Protein AF-A0A1H4Q948-F1 (afdb_monomer)

Structure (mmCIF, N/CA/C/O backbone):
data_AF-A0A1H4Q948-F1
#
_entry.id   AF-A0A1H4Q948-F1
#
loop_
_atom_site.group_PDB
_atom_site.id
_atom_site.type_symbol
_atom_site.label_atom_id
_atom_site.label_alt_id
_atom_site.label_comp_id
_atom_site.label_asym_id
_atom_site.label_entity_id
_atom_site.label_seq_id
_atom_site.pdbx_PDB_ins_code
_atom_site.Cartn_x
_atom_site.Cartn_y
_atom_site.Cartn_z
_atom_site.occupancy
_atom_site.B_iso_or_equiv
_atom_site.auth_seq_id
_atom_site.auth_comp_id
_atom_site.auth_asym_id
_atom_site.auth_atom_id
_atom_site.pdbx_PDB_model_num
ATOM 1 N N . MET A 1 1 ? 22.877 -4.532 5.897 1.00 38.22 1 MET A N 1
ATOM 2 C CA . MET A 1 1 ? 22.320 -4.256 7.240 1.00 38.22 1 MET A CA 1
ATOM 3 C C . MET A 1 1 ? 21.806 -2.825 7.272 1.00 38.22 1 MET A C 1
ATOM 5 O O . MET A 1 1 ? 22.621 -1.919 7.290 1.00 38.22 1 MET A O 1
ATOM 9 N N . SER A 1 2 ? 20.487 -2.632 7.280 1.00 28.78 2 SER A N 1
ATOM 10 C CA . SER A 1 2 ? 19.826 -1.584 8.069 1.00 28.78 2 SER A CA 1
ATOM 11 C C . SER A 1 2 ? 18.339 -1.933 8.159 1.00 28.78 2 SER A C 1
ATOM 13 O O . SER A 1 2 ? 17.647 -2.030 7.151 1.00 28.78 2 SER A O 1
ATOM 15 N N . TYR A 1 3 ? 17.883 -2.238 9.371 1.00 34.53 3 TYR A N 1
ATOM 16 C CA . TYR A 1 3 ? 16.503 -2.590 9.685 1.00 34.53 3 TYR A CA 1
ATOM 17 C C . TYR A 1 3 ? 15.675 -1.309 9.830 1.00 34.53 3 TYR A C 1
ATOM 19 O O . TYR A 1 3 ? 15.624 -0.731 10.914 1.00 34.53 3 TYR A O 1
ATOM 27 N N . TYR A 1 4 ? 14.940 -0.905 8.799 1.00 45.47 4 TYR A N 1
ATOM 28 C CA . TYR A 1 4 ? 13.839 0.050 8.968 1.00 45.47 4 TYR A CA 1
ATOM 29 C C . TYR A 1 4 ? 12.523 -0.720 9.135 1.00 45.47 4 TYR A C 1
ATOM 31 O O . TYR A 1 4 ? 11.691 -0.777 8.244 1.00 45.47 4 TYR A O 1
ATOM 39 N N . SER A 1 5 ? 12.365 -1.401 10.279 1.00 53.97 5 SER A N 1
ATOM 40 C CA . SER A 1 5 ? 11.265 -2.367 10.492 1.00 53.97 5 SER A CA 1
ATOM 41 C C . SER A 1 5 ? 10.390 -2.105 11.727 1.00 53.97 5 SER A C 1
ATOM 43 O O . SER A 1 5 ? 9.431 -2.837 11.963 1.00 53.97 5 SER A O 1
ATOM 45 N N . ARG A 1 6 ? 10.678 -1.091 12.546 1.00 46.59 6 ARG A N 1
ATOM 46 C CA . ARG A 1 6 ? 9.864 -0.790 13.744 1.00 46.59 6 ARG A CA 1
ATOM 47 C C . ARG A 1 6 ? 10.131 0.606 14.282 1.00 46.59 6 ARG A C 1
ATOM 49 O O . ARG A 1 6 ? 9.202 1.304 14.657 1.00 46.59 6 ARG A O 1
ATOM 56 N N . LYS A 1 7 ? 11.408 0.994 14.280 1.00 47.78 7 LYS A N 1
ATOM 57 C CA . LYS A 1 7 ? 11.882 2.244 14.868 1.00 47.78 7 LYS A CA 1
ATOM 58 C C . LYS A 1 7 ? 11.330 3.478 14.1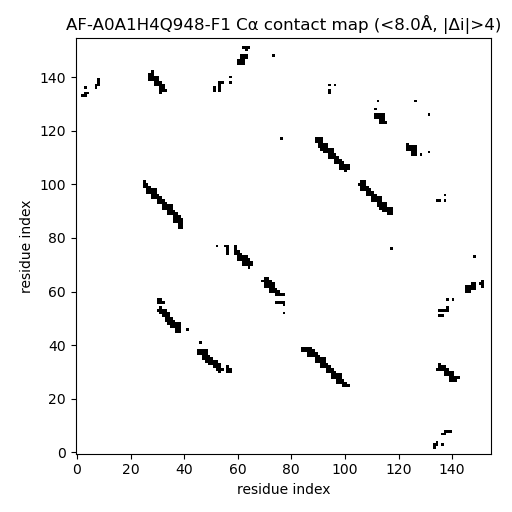53 1.00 47.78 7 LYS A C 1
ATOM 60 O O . LYS A 1 7 ? 10.722 4.288 14.811 1.00 47.78 7 LYS A O 1
ATOM 65 N N . ALA A 1 8 ? 11.398 3.559 12.823 1.00 54.31 8 ALA A N 1
ATOM 66 C CA . ALA A 1 8 ? 10.882 4.725 12.090 1.00 54.31 8 ALA A CA 1
ATOM 67 C C . ALA A 1 8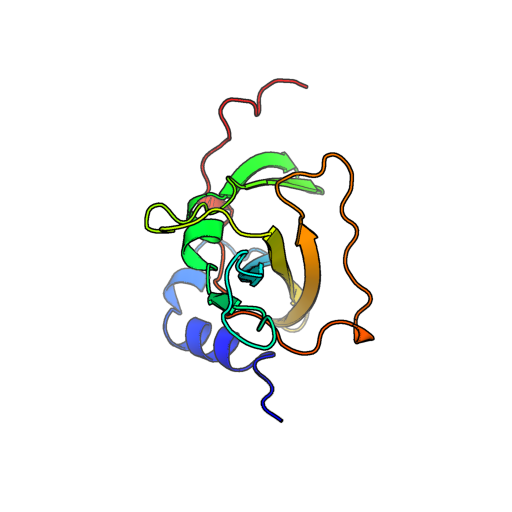 ? 9.383 4.989 12.319 1.00 54.31 8 ALA A C 1
ATOM 69 O O . ALA A 1 8 ? 8.960 6.133 12.428 1.00 54.31 8 ALA A O 1
ATOM 70 N N . LEU A 1 9 ? 8.587 3.924 12.440 1.00 48.69 9 LEU A N 1
ATOM 71 C CA . LEU A 1 9 ? 7.157 4.043 12.698 1.00 48.69 9 LEU A CA 1
ATOM 72 C C . LEU A 1 9 ? 6.869 4.403 14.165 1.00 48.69 9 LEU A C 1
ATOM 74 O O . LEU A 1 9 ? 5.938 5.151 14.425 1.00 48.69 9 LEU A O 1
ATOM 78 N N . LEU A 1 10 ? 7.690 3.928 15.108 1.00 53.97 10 LEU A N 1
ATOM 79 C CA . LEU A 1 10 ? 7.640 4.359 16.509 1.00 53.97 10 LEU A CA 1
ATOM 80 C C . LEU A 1 10 ? 8.115 5.814 16.682 1.00 53.97 10 LEU A C 1
ATOM 82 O O . LEU A 1 10 ? 7.474 6.568 17.398 1.00 53.97 10 LEU A O 1
ATOM 86 N N . ASP A 1 11 ? 9.173 6.225 15.982 1.00 58.41 11 ASP A N 1
ATOM 87 C CA . ASP A 1 11 ? 9.733 7.581 16.019 1.00 58.41 11 ASP A CA 1
ATOM 88 C C . ASP A 1 11 ? 8.743 8.603 15.422 1.00 58.41 11 ASP A C 1
ATOM 90 O O . ASP A 1 11 ? 8.637 9.726 15.907 1.00 58.41 11 ASP A O 1
ATOM 94 N N . TYR A 1 12 ? 7.985 8.219 14.386 1.00 48.09 12 TYR A N 1
ATOM 95 C CA . TYR A 1 12 ? 6.875 9.025 13.859 1.00 48.09 12 TYR A CA 1
ATOM 96 C C . TYR A 1 12 ? 5.714 9.116 14.866 1.00 48.09 12 TYR A C 1
ATOM 98 O O . TYR A 1 12 ? 5.130 10.178 15.049 1.00 48.09 12 TYR A O 1
ATOM 106 N N . GLN A 1 13 ? 5.417 8.023 15.578 1.00 50.38 13 GLN A N 1
ATOM 107 C CA . GLN A 1 13 ? 4.372 7.967 16.609 1.00 50.38 13 GLN A CA 1
ATOM 108 C C . GLN A 1 13 ? 4.710 8.778 17.868 1.00 50.38 13 GLN A C 1
ATOM 110 O O . GLN A 1 13 ? 3.807 9.338 18.483 1.00 50.38 13 GLN A O 1
ATOM 115 N N . GLU A 1 14 ? 5.984 8.848 18.255 1.00 55.53 14 GLU A N 1
ATOM 116 C CA . GLU A 1 14 ? 6.447 9.646 19.398 1.00 55.53 14 GLU A CA 1
ATOM 117 C C . GLU A 1 14 ? 6.373 11.152 19.108 1.00 55.53 14 GLU A C 1
ATOM 119 O O . GLU A 1 14 ? 6.126 11.949 20.010 1.00 55.53 14 GLU A O 1
ATOM 124 N N . LYS A 1 15 ? 6.520 11.538 17.836 1.00 52.00 15 LYS A N 1
ATOM 125 C CA . LYS A 1 15 ? 6.430 12.932 17.384 1.00 52.00 15 LYS A CA 1
ATOM 126 C C . LYS A 1 15 ? 4.999 13.451 17.225 1.00 52.00 15 LYS A C 1
ATOM 128 O O . LYS A 1 15 ? 4.831 14.665 17.219 1.00 52.00 15 LYS A O 1
ATOM 133 N N . HIS A 1 16 ? 4.008 12.560 17.119 1.00 43.38 16 HIS A N 1
ATOM 134 C CA . HIS A 1 16 ? 2.611 12.908 16.829 1.00 43.38 16 HIS A CA 1
ATOM 135 C C . HIS A 1 16 ? 1.600 12.224 17.782 1.00 43.38 16 HIS A C 1
ATOM 137 O O . HIS A 1 16 ? 0.757 11.430 17.342 1.00 43.38 16 HIS A O 1
ATOM 143 N N . PRO A 1 17 ? 1.677 12.468 19.109 1.00 45.91 17 PRO A N 1
ATOM 144 C CA . PRO A 1 17 ? 0.789 11.855 20.106 1.00 45.91 17 PRO A CA 1
ATOM 145 C C . PRO A 1 17 ? -0.694 12.246 19.960 1.00 45.91 17 PRO A C 1
ATOM 147 O O . PRO A 1 17 ? -1.572 11.538 20.460 1.00 45.91 17 PRO A O 1
ATOM 150 N N . GLU A 1 18 ? -0.995 13.342 19.271 1.00 39.34 18 GLU A N 1
ATOM 151 C CA . GLU A 1 18 ? -2.338 13.837 18.959 1.00 39.34 18 GLU A CA 1
ATOM 152 C C . GLU A 1 18 ? -3.146 12.875 18.072 1.00 39.34 18 GLU A C 1
ATOM 154 O O . GLU A 1 18 ? -4.354 12.730 18.268 1.00 39.34 18 GLU A O 1
ATOM 159 N N . LEU A 1 19 ? -2.479 12.109 17.200 1.00 42.84 19 LEU A N 1
ATOM 160 C CA . LEU A 1 19 ? -3.103 11.093 16.332 1.00 42.84 19 LEU A CA 1
ATOM 161 C C . LEU A 1 19 ? -3.562 9.842 17.117 1.00 42.84 19 LEU A C 1
ATOM 163 O O . LEU A 1 19 ? -4.156 8.911 16.574 1.00 42.84 19 LEU A O 1
ATOM 167 N N . ILE A 1 20 ? -3.279 9.781 18.425 1.00 49.81 20 ILE A N 1
ATOM 168 C CA . ILE A 1 20 ? -3.714 8.706 19.333 1.00 49.81 20 ILE A CA 1
ATOM 169 C C . ILE A 1 20 ? -5.090 9.022 19.956 1.00 49.81 20 ILE A C 1
ATOM 171 O O . ILE A 1 20 ? -5.709 8.132 20.545 1.00 49.81 20 ILE A O 1
ATOM 175 N N . GLN A 1 21 ? -5.594 10.256 19.831 1.00 38.00 21 GLN A N 1
ATOM 176 C CA . GLN A 1 21 ? -6.736 10.734 20.622 1.00 38.00 21 GLN A CA 1
ATOM 177 C C . GLN A 1 21 ? -8.111 10.719 19.932 1.00 38.00 21 GLN A C 1
ATOM 179 O O . GLN A 1 21 ? -9.089 11.111 20.566 1.00 38.00 21 GLN A O 1
ATOM 184 N N . SER A 1 22 ? -8.263 10.171 18.722 1.00 34.66 22 SER A N 1
ATOM 185 C CA . SER A 1 22 ? -9.593 9.828 18.192 1.00 34.66 22 SER A CA 1
ATOM 186 C C . SER A 1 22 ? -9.911 8.348 18.477 1.00 34.66 22 SER A C 1
ATOM 188 O O . SER A 1 22 ? -9.380 7.440 17.851 1.00 34.66 22 SER A O 1
ATOM 190 N N . GLY A 1 23 ? -10.718 8.103 19.520 1.00 43.31 23 GLY A N 1
ATOM 191 C CA . GLY A 1 23 ? -11.376 6.827 19.869 1.00 43.31 23 GLY A CA 1
ATOM 192 C C . GLY A 1 23 ? -10.596 5.528 19.607 1.00 43.31 23 GLY A C 1
ATOM 193 O O . GLY A 1 23 ? -10.645 5.021 18.500 1.00 43.31 23 GLY A O 1
ATOM 194 N N . LYS A 1 24 ? -9.954 4.947 20.642 1.00 50.19 24 LYS A N 1
ATOM 195 C CA . LYS A 1 24 ? -9.187 3.669 20.670 1.00 50.19 24 LYS A CA 1
ATOM 196 C C . LYS A 1 24 ? -9.481 2.673 19.524 1.00 50.19 24 LYS A C 1
ATOM 198 O O . LYS A 1 24 ? -10.083 1.619 19.740 1.00 50.19 24 LYS A O 1
ATOM 203 N N . ALA A 1 25 ? -8.980 2.946 18.323 1.00 64.38 25 ALA A N 1
ATOM 204 C CA . ALA A 1 25 ? -9.037 1.994 17.230 1.00 64.38 25 ALA A CA 1
ATOM 205 C C . ALA A 1 25 ? -8.109 0.827 17.585 1.00 64.38 25 ALA A C 1
ATOM 207 O O . ALA A 1 25 ? -6.921 1.020 17.844 1.00 64.38 25 ALA A O 1
ATOM 208 N N . THR A 1 26 ? -8.635 -0.399 17.631 1.00 78.62 26 THR A N 1
ATOM 209 C CA . THR A 1 26 ? -7.826 -1.606 17.900 1.00 78.62 26 THR A CA 1
ATOM 210 C C . THR A 1 26 ? -6.899 -1.937 16.726 1.00 78.62 26 THR A C 1
ATOM 212 O O . THR A 1 26 ? -5.998 -2.764 16.863 1.00 78.62 26 THR A O 1
ATOM 215 N N . TYR A 1 27 ? -7.096 -1.269 15.587 1.00 83.38 27 TYR A N 1
ATOM 216 C CA . TYR A 1 27 ? -6.345 -1.452 14.356 1.00 83.38 27 TYR A CA 1
ATOM 217 C C . TYR A 1 27 ? -5.785 -0.126 13.848 1.00 83.38 27 TYR A C 1
ATOM 219 O O . TYR A 1 27 ? -6.452 0.904 13.915 1.00 83.38 27 TYR A O 1
ATOM 227 N N . ARG A 1 28 ? -4.569 -0.170 13.302 1.00 87.06 28 ARG A N 1
ATOM 228 C CA . ARG A 1 28 ? -3.958 0.927 12.542 1.00 87.06 28 ARG A CA 1
ATOM 229 C C . ARG A 1 28 ? -3.442 0.403 11.213 1.00 87.06 28 ARG A C 1
ATOM 231 O O . ARG A 1 28 ? -2.931 -0.718 11.148 1.00 87.06 28 ARG A O 1
ATOM 238 N N . LEU A 1 29 ? -3.557 1.228 10.182 1.00 90.19 29 LEU A N 1
ATOM 239 C CA . LEU A 1 29 ? -3.044 0.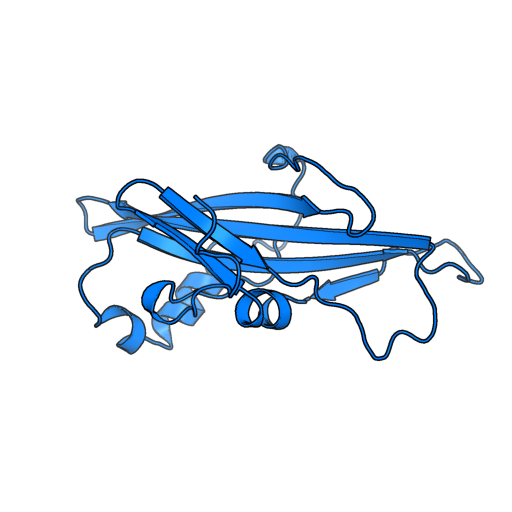947 8.850 1.00 90.19 29 LEU A CA 1
ATOM 240 C C . LEU A 1 29 ? -1.813 1.812 8.601 1.00 90.19 29 LEU A C 1
ATOM 242 O O . LEU A 1 29 ? -1.848 3.015 8.827 1.00 90.19 29 LEU A O 1
ATOM 246 N N . GLY A 1 30 ? -0.737 1.201 8.127 1.00 92.12 30 GLY A N 1
ATOM 247 C CA . GLY A 1 30 ? 0.403 1.902 7.566 1.00 92.12 30 GLY A CA 1
ATOM 248 C C . GLY A 1 30 ? 0.628 1.475 6.124 1.00 92.12 30 GLY A C 1
ATOM 249 O O . GLY A 1 30 ? 0.467 0.295 5.801 1.00 92.12 30 GLY A O 1
ATOM 250 N N . ILE A 1 31 ? 1.034 2.414 5.278 1.00 92.81 31 ILE A N 1
ATOM 251 C CA . ILE A 1 31 ? 1.348 2.183 3.869 1.00 92.81 31 ILE A CA 1
ATOM 252 C C . ILE A 1 31 ? 2.730 2.745 3.562 1.00 92.81 31 ILE A C 1
ATOM 254 O O . ILE A 1 31 ? 3.074 3.839 3.991 1.00 92.81 31 ILE A O 1
ATOM 258 N N . GLY A 1 32 ? 3.535 1.982 2.838 1.00 94.06 32 GLY A N 1
ATOM 259 C CA . GLY A 1 32 ? 4.768 2.465 2.237 1.00 94.06 32 GLY A CA 1
ATOM 260 C C . GLY A 1 32 ? 4.863 1.949 0.813 1.00 94.06 32 GLY A C 1
ATOM 261 O O . GLY A 1 32 ? 4.322 0.883 0.513 1.00 94.06 32 GLY A O 1
ATOM 262 N N . ALA A 1 33 ? 5.541 2.677 -0.064 1.00 95.06 33 ALA A N 1
ATOM 263 C CA . ALA A 1 33 ? 5.668 2.262 -1.447 1.00 95.06 33 ALA A CA 1
ATOM 264 C C . ALA A 1 33 ? 7.014 2.622 -2.075 1.00 95.06 33 ALA A C 1
ATOM 266 O O . ALA A 1 33 ? 7.562 3.702 -1.842 1.00 95.06 33 ALA A O 1
ATOM 267 N N . HIS A 1 34 ? 7.502 1.715 -2.920 1.00 93.56 34 HIS A N 1
ATOM 268 C CA . HIS A 1 34 ? 8.533 2.012 -3.903 1.00 93.56 34 HIS A CA 1
ATOM 269 C C . HIS A 1 34 ? 8.004 1.827 -5.316 1.00 93.56 34 HIS A C 1
ATOM 271 O O . HIS A 1 34 ? 7.275 0.874 -5.592 1.00 93.56 34 HIS A O 1
ATOM 277 N N . ARG A 1 35 ? 8.455 2.673 -6.235 1.00 92.81 35 ARG A N 1
ATOM 278 C CA . ARG A 1 35 ? 8.331 2.433 -7.668 1.00 92.81 35 ARG A CA 1
ATOM 279 C C . ARG A 1 35 ? 9.657 1.902 -8.192 1.00 92.81 35 ARG A C 1
ATOM 281 O O . ARG A 1 35 ? 10.677 2.585 -8.127 1.00 92.81 35 ARG A O 1
ATOM 288 N N . LEU A 1 36 ? 9.627 0.672 -8.688 1.00 91.38 36 LEU A N 1
ATOM 289 C CA . LEU A 1 36 ? 10.749 -0.004 -9.325 1.00 91.38 36 LEU A CA 1
ATOM 290 C C . LEU A 1 36 ? 10.605 0.171 -10.833 1.00 91.38 36 LEU A C 1
ATOM 292 O O . LEU A 1 36 ? 9.635 -0.313 -11.414 1.00 91.38 36 LEU A O 1
ATOM 296 N N . SER A 1 37 ? 11.535 0.876 -11.468 1.00 89.75 37 SER A N 1
ATOM 297 C CA . SER A 1 37 ? 11.506 1.133 -12.909 1.00 89.75 37 SER A CA 1
ATOM 298 C C . SER A 1 37 ? 12.816 0.721 -13.574 1.00 89.75 37 SER A C 1
ATOM 300 O O . SER A 1 37 ? 13.905 0.945 -13.049 1.00 89.75 37 SER A O 1
ATOM 302 N N . VAL A 1 38 ? 12.721 0.110 -14.754 1.00 87.44 38 VAL A N 1
ATOM 303 C CA . VAL A 1 38 ? 13.882 -0.206 -15.596 1.00 87.44 38 VAL A CA 1
ATOM 304 C C . VAL A 1 38 ? 13.813 0.683 -16.836 1.00 87.44 38 VAL A C 1
ATOM 306 O O . VAL A 1 38 ? 12.865 0.554 -17.618 1.00 87.44 38 VAL A O 1
ATOM 309 N N . PRO A 1 39 ? 14.771 1.604 -17.036 1.00 79.62 39 PRO A N 1
ATOM 310 C CA . PRO A 1 39 ? 14.747 2.514 -18.175 1.00 79.62 39 PRO A CA 1
ATOM 311 C C . PRO A 1 39 ? 15.019 1.772 -19.492 1.00 79.62 39 PRO A C 1
ATOM 313 O O . PRO A 1 39 ? 15.818 0.839 -19.538 1.00 79.62 39 PRO A O 1
ATOM 316 N N . LEU A 1 40 ? 14.379 2.218 -20.579 1.00 71.56 40 LEU A N 1
ATOM 317 C CA . LEU A 1 40 ? 14.519 1.615 -21.914 1.00 71.56 40 LEU A CA 1
ATOM 318 C C . LEU A 1 40 ? 15.898 1.886 -22.551 1.00 71.56 40 LEU A C 1
ATOM 320 O O . LEU A 1 40 ? 16.402 1.065 -23.311 1.00 71.56 40 LEU A O 1
ATOM 324 N N . HIS A 1 41 ? 16.524 3.022 -22.222 1.00 65.12 41 HIS A N 1
ATOM 325 C CA . HIS A 1 41 ? 17.761 3.502 -22.847 1.00 65.12 41 HIS A CA 1
ATOM 326 C C . HIS A 1 41 ? 18.885 3.725 -21.826 1.00 65.12 41 HIS A C 1
ATOM 328 O O . HIS A 1 41 ? 19.411 4.830 -21.694 1.00 65.12 41 HIS A O 1
ATOM 334 N N . SER A 1 42 ? 19.298 2.693 -21.090 1.00 57.16 42 SER A N 1
ATOM 335 C CA . SER A 1 42 ? 20.567 2.781 -20.362 1.00 57.16 42 SER A CA 1
ATOM 336 C C . SER A 1 42 ? 21.721 2.534 -21.338 1.00 57.16 42 SER A C 1
ATOM 338 O O . SER A 1 42 ? 21.906 1.413 -21.810 1.00 57.16 42 SER A O 1
ATOM 340 N N . ARG A 1 43 ? 22.544 3.549 -21.646 1.00 61.22 43 ARG A N 1
ATOM 341 C CA . ARG A 1 43 ? 23.879 3.300 -22.228 1.00 61.22 43 ARG A CA 1
ATOM 342 C C . ARG A 1 43 ? 24.745 2.638 -21.145 1.00 61.22 43 ARG A C 1
ATOM 344 O O . ARG A 1 43 ? 25.465 3.319 -20.424 1.00 61.22 43 ARG A O 1
ATOM 351 N N . GLY A 1 44 ? 24.598 1.325 -20.969 1.00 66.00 44 GLY A N 1
ATOM 352 C CA . GLY A 1 44 ? 25.223 0.539 -19.900 1.00 66.00 44 GLY A CA 1
ATOM 353 C C . GLY A 1 44 ? 24.297 -0.553 -19.355 1.00 66.00 44 GLY A C 1
ATOM 354 O O . GLY A 1 44 ? 23.196 -0.747 -19.866 1.00 66.00 44 GLY A O 1
ATOM 355 N N . VAL A 1 45 ? 24.741 -1.269 -18.313 1.00 63.62 45 VAL A N 1
ATOM 356 C CA . VAL A 1 45 ? 23.928 -2.295 -17.631 1.00 63.62 45 VAL A CA 1
ATOM 357 C C . VAL A 1 45 ? 22.644 -1.642 -17.099 1.00 63.62 45 VAL A C 1
ATOM 359 O O . VAL A 1 45 ? 22.765 -0.701 -16.308 1.00 63.62 45 VAL A O 1
ATOM 362 N N . PRO A 1 46 ? 21.442 -2.109 -17.496 1.00 65.06 46 PRO A N 1
ATOM 363 C CA . PRO A 1 46 ? 20.186 -1.593 -16.966 1.00 65.06 46 PRO A CA 1
ATOM 364 C C . PRO A 1 46 ? 20.181 -1.710 -15.445 1.00 65.06 46 PRO A C 1
ATOM 366 O O . PRO A 1 46 ? 20.282 -2.806 -14.894 1.00 65.06 46 PRO A O 1
ATOM 369 N N . ARG A 1 47 ? 20.117 -0.568 -14.761 1.00 76.06 47 ARG A N 1
ATOM 370 C CA . ARG A 1 47 ? 19.965 -0.515 -13.309 1.00 76.06 47 ARG A CA 1
ATOM 371 C C . ARG A 1 47 ? 18.519 -0.185 -13.009 1.00 76.06 47 ARG A C 1
ATOM 373 O O . ARG A 1 47 ? 17.997 0.804 -13.516 1.00 76.06 47 ARG A O 1
ATOM 380 N N . GLU A 1 48 ? 17.895 -1.032 -12.204 1.00 84.81 48 GLU A N 1
ATOM 381 C CA . GLU A 1 48 ? 16.591 -0.736 -11.633 1.00 84.81 48 GLU A CA 1
ATOM 382 C C . GLU A 1 48 ? 16.699 0.548 -10.803 1.00 84.81 48 GLU A C 1
ATOM 384 O O . GLU A 1 48 ? 17.561 0.676 -9.928 1.00 84.81 48 GLU A O 1
ATOM 389 N N . ARG A 1 49 ? 15.851 1.521 -11.126 1.00 87.00 49 ARG A N 1
ATOM 390 C CA . ARG A 1 49 ? 15.645 2.730 -10.339 1.00 87.00 49 ARG A CA 1
ATOM 391 C C . ARG A 1 49 ? 14.546 2.446 -9.325 1.00 87.00 49 ARG A C 1
ATOM 393 O O . ARG A 1 49 ? 13.504 1.898 -9.675 1.00 87.00 49 ARG A O 1
ATOM 400 N N . LYS A 1 50 ? 14.791 2.842 -8.081 1.00 89.44 50 LYS A N 1
ATOM 401 C CA . LYS A 1 50 ? 13.892 2.643 -6.948 1.00 89.44 50 LYS A CA 1
ATOM 402 C C . LYS A 1 50 ? 13.556 3.998 -6.338 1.00 89.44 50 LYS A C 1
ATOM 404 O O . LYS A 1 50 ? 14.397 4.590 -5.668 1.00 89.44 50 LYS A O 1
ATOM 409 N N . ASP A 1 51 ? 12.345 4.475 -6.592 1.00 90.69 51 ASP A N 1
ATOM 410 C CA . ASP A 1 51 ? 11.840 5.744 -6.062 1.00 90.69 51 ASP A CA 1
ATOM 411 C C . ASP A 1 51 ? 10.917 5.484 -4.869 1.00 90.69 51 ASP A C 1
ATOM 413 O O . ASP A 1 51 ? 10.111 4.554 -4.907 1.00 90.69 51 ASP A O 1
ATOM 417 N N . VAL A 1 52 ? 11.007 6.297 -3.816 1.00 91.94 52 VAL A N 1
ATOM 418 C CA . VAL A 1 52 ? 10.033 6.280 -2.714 1.00 91.94 52 VAL A CA 1
ATOM 419 C C . VAL A 1 52 ? 8.801 7.053 -3.164 1.00 91.94 52 VAL A C 1
ATOM 421 O O . VAL A 1 52 ? 8.927 8.221 -3.505 1.00 91.94 52 VAL A O 1
ATOM 424 N N . VAL A 1 53 ? 7.637 6.402 -3.146 1.00 93.94 53 VAL A N 1
ATOM 425 C CA . VAL A 1 53 ? 6.351 6.990 -3.576 1.00 93.94 53 VAL A CA 1
ATOM 426 C C . VAL A 1 53 ? 5.250 6.798 -2.522 1.00 93.94 53 VAL A C 1
ATOM 428 O O . VAL A 1 53 ? 4.069 6.621 -2.827 1.00 93.94 53 VAL A O 1
ATOM 431 N N . SER A 1 54 ? 5.647 6.707 -1.247 1.00 91.38 54 SER A N 1
ATOM 432 C CA . SER A 1 54 ? 4.731 6.418 -0.139 1.00 91.38 54 SER A CA 1
ATOM 433 C C . SER A 1 54 ? 3.662 7.498 0.039 1.00 91.38 54 SER A C 1
ATOM 435 O O . SER A 1 54 ? 2.521 7.156 0.343 1.00 91.38 54 SER A O 1
ATOM 437 N N . GLU A 1 55 ? 4.016 8.774 -0.136 1.00 91.81 55 GLU A N 1
ATOM 438 C CA . GLU A 1 55 ? 3.090 9.900 0.046 1.00 91.81 55 GLU A CA 1
ATOM 439 C C . GLU A 1 55 ? 2.052 9.946 -1.073 1.00 91.81 55 GLU A C 1
ATOM 441 O O . GLU A 1 55 ? 0.859 10.049 -0.805 1.00 91.81 55 GLU A O 1
ATOM 446 N N . GLU A 1 56 ? 2.480 9.781 -2.320 1.00 93.44 56 GLU A N 1
ATOM 447 C CA . GLU A 1 56 ? 1.622 9.749 -3.501 1.00 93.44 56 GLU A CA 1
ATOM 448 C C . GLU A 1 56 ? 0.612 8.606 -3.411 1.00 93.44 56 GLU A C 1
ATOM 450 O O . GLU A 1 56 ? -0.572 8.798 -3.692 1.00 93.44 56 GLU A O 1
ATOM 455 N N . VAL A 1 57 ? 1.058 7.429 -2.958 1.00 94.31 57 VAL A N 1
ATOM 456 C CA . VAL A 1 57 ? 0.154 6.306 -2.697 1.00 94.31 57 VAL A CA 1
ATOM 457 C C . VAL A 1 57 ? -0.795 6.630 -1.550 1.00 94.31 57 VAL A C 1
ATOM 459 O O . VAL A 1 57 ? -1.991 6.419 -1.702 1.00 94.31 57 VAL A O 1
ATOM 462 N N . ALA A 1 58 ? -0.306 7.137 -0.414 1.00 91.94 58 ALA A N 1
ATOM 463 C CA . ALA A 1 58 ? -1.160 7.444 0.735 1.00 91.94 58 ALA A CA 1
ATOM 464 C C . ALA A 1 58 ? -2.244 8.480 0.387 1.00 91.94 58 ALA A C 1
ATOM 466 O O . ALA A 1 58 ? -3.408 8.290 0.739 1.00 91.94 58 ALA A O 1
ATOM 467 N N . ASN A 1 59 ? -1.878 9.515 -0.371 1.00 92.06 59 ASN A N 1
ATOM 468 C CA . ASN A 1 59 ? -2.774 10.580 -0.817 1.00 92.06 59 ASN A CA 1
ATOM 469 C C . ASN A 1 59 ? -3.820 10.095 -1.833 1.00 92.06 59 ASN A C 1
ATOM 471 O O . ASN A 1 59 ? -4.905 10.676 -1.920 1.00 92.06 59 ASN A O 1
ATOM 475 N N . SER A 1 60 ? -3.528 9.028 -2.584 1.00 93.38 60 SER A N 1
ATOM 476 C CA . SER A 1 60 ? -4.446 8.465 -3.579 1.00 93.38 60 SER A CA 1
ATOM 477 C C . SER A 1 60 ? -5.394 7.398 -3.032 1.00 93.38 60 SER A C 1
ATOM 479 O O . SER A 1 60 ? -6.299 6.959 -3.748 1.00 93.38 60 SER A O 1
ATOM 481 N N . LEU A 1 61 ? -5.220 6.971 -1.776 1.00 94.38 61 LEU A N 1
ATOM 482 C CA . LEU A 1 61 ? -6.090 5.969 -1.169 1.00 94.38 61 LEU A CA 1
ATOM 483 C C . LEU A 1 61 ? -7.513 6.492 -1.029 1.00 94.38 61 LEU A C 1
ATOM 485 O O . LEU A 1 61 ? -7.747 7.601 -0.549 1.00 94.38 61 LEU A O 1
ATOM 489 N N . ARG A 1 62 ? -8.470 5.654 -1.411 1.00 94.31 62 ARG A N 1
ATOM 490 C CA . ARG A 1 62 ? -9.901 5.903 -1.243 1.00 94.31 62 ARG A CA 1
ATOM 491 C C . ARG A 1 62 ? -10.590 4.641 -0.753 1.00 94.31 62 ARG A C 1
ATOM 493 O O . ARG A 1 62 ? -10.171 3.524 -1.071 1.00 94.31 62 ARG A O 1
ATOM 500 N N . ILE A 1 63 ? -11.641 4.809 0.040 1.00 92.81 63 ILE A N 1
ATOM 501 C CA . ILE A 1 63 ? -12.440 3.696 0.550 1.00 92.81 63 ILE A CA 1
ATOM 502 C C . ILE A 1 63 ? -13.419 3.260 -0.538 1.00 92.81 63 ILE A C 1
ATOM 504 O O . ILE A 1 63 ? -14.274 4.030 -0.962 1.00 92.81 63 ILE A O 1
ATOM 508 N N . VAL A 1 64 ? -13.329 1.996 -0.949 1.00 93.00 64 VAL A N 1
ATOM 509 C CA . VAL A 1 64 ? -14.331 1.353 -1.815 1.00 93.00 64 VAL A CA 1
ATOM 510 C C . VAL A 1 64 ? -15.409 0.682 -0.971 1.00 93.00 64 VAL A C 1
ATOM 512 O O . VAL A 1 64 ? -16.585 0.726 -1.305 1.00 93.00 64 VAL A O 1
ATOM 515 N N . GLN A 1 65 ? -15.013 0.050 0.134 1.00 87.81 65 GLN A N 1
ATOM 516 C CA . GLN A 1 65 ? -15.933 -0.631 1.040 1.00 87.81 65 GLN A CA 1
ATOM 517 C C . GLN A 1 65 ? -15.379 -0.599 2.462 1.00 87.81 65 GLN A C 1
ATOM 519 O O . GLN A 1 65 ? -14.199 -0.879 2.679 1.00 87.81 65 GLN A O 1
ATOM 524 N N . THR A 1 66 ? -16.239 -0.325 3.440 1.00 85.00 66 THR A N 1
ATOM 525 C CA . THR A 1 66 ? -15.895 -0.409 4.862 1.00 85.00 66 THR A CA 1
ATOM 526 C C . THR A 1 66 ? -16.994 -1.130 5.636 1.00 85.00 66 THR A C 1
ATOM 528 O O . THR A 1 66 ? -18.182 -0.878 5.454 1.00 85.00 66 THR A O 1
ATOM 531 N N . SER A 1 67 ? -16.592 -2.085 6.466 1.00 81.44 67 SER A N 1
ATOM 532 C CA . SER A 1 67 ? -17.442 -2.861 7.368 1.00 81.44 67 SER A CA 1
ATOM 533 C C . SER A 1 67 ? -16.608 -3.282 8.584 1.00 81.44 67 SER A C 1
ATOM 535 O O . SER A 1 67 ? -15.376 -3.232 8.512 1.00 81.44 67 SER A O 1
ATOM 537 N N . PRO A 1 68 ? -17.228 -3.757 9.679 1.00 76.81 68 PRO A N 1
ATOM 538 C CA . PRO A 1 68 ? -16.488 -4.191 10.866 1.00 76.81 68 PRO A CA 1
ATOM 539 C C . PRO A 1 68 ? -15.421 -5.267 10.600 1.00 76.81 68 PRO A C 1
ATOM 541 O O . PRO A 1 68 ? -14.429 -5.335 11.321 1.00 76.81 68 PRO A O 1
ATOM 544 N N . GLU A 1 69 ? -15.601 -6.092 9.563 1.00 79.94 69 GLU A N 1
ATOM 545 C CA . GLU A 1 69 ? -14.704 -7.212 9.239 1.00 79.94 69 GLU A CA 1
ATOM 546 C C . GLU A 1 69 ? -13.814 -6.956 8.016 1.00 79.94 69 GLU A C 1
ATOM 548 O O . GLU A 1 69 ? -12.847 -7.684 7.780 1.00 79.94 69 GLU A O 1
ATOM 553 N N . ARG A 1 70 ? -14.135 -5.941 7.208 1.00 83.31 70 ARG A N 1
ATOM 554 C CA . ARG A 1 70 ? -13.518 -5.742 5.895 1.00 83.31 70 ARG A CA 1
ATOM 555 C C . ARG A 1 70 ? -13.350 -4.270 5.566 1.00 83.31 70 ARG A C 1
ATOM 557 O O . ARG A 1 70 ? -14.325 -3.525 5.536 1.00 83.31 70 ARG A O 1
ATOM 564 N N . LEU A 1 71 ? -12.123 -3.915 5.200 1.00 87.69 71 LEU A N 1
ATOM 565 C CA . LEU A 1 71 ? -11.767 -2.658 4.558 1.00 87.69 71 LEU A CA 1
ATOM 566 C C . LEU A 1 71 ? -11.254 -2.966 3.149 1.00 87.69 71 LEU A C 1
ATOM 568 O O . LEU A 1 71 ? -10.329 -3.764 2.985 1.00 87.69 71 LEU A O 1
ATOM 572 N N . VAL A 1 72 ? -11.858 -2.346 2.141 1.00 91.50 72 VAL A N 1
ATOM 573 C CA . VAL A 1 72 ? -11.395 -2.388 0.752 1.00 91.50 72 VAL A CA 1
ATOM 574 C C . VAL A 1 72 ? -11.015 -0.975 0.354 1.00 91.50 72 VAL A C 1
ATOM 576 O O . VAL A 1 72 ? -11.841 -0.064 0.400 1.00 91.50 72 VAL A O 1
ATOM 579 N N . LEU A 1 73 ? -9.755 -0.814 -0.034 1.00 93.38 73 LEU A N 1
ATOM 580 C CA . LEU A 1 73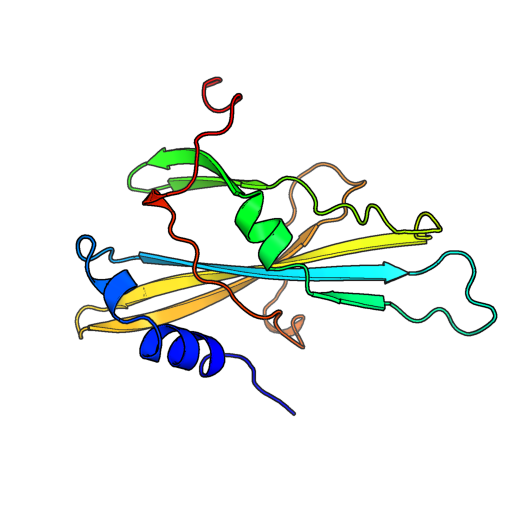 ? -9.209 0.438 -0.530 1.00 93.38 73 LEU A CA 1
ATOM 581 C C . LEU A 1 73 ? -8.913 0.295 -2.017 1.00 93.38 73 LEU A C 1
ATOM 583 O O . LEU A 1 73 ? -8.445 -0.760 -2.455 1.00 93.38 73 LEU A O 1
ATOM 587 N N . CYS A 1 74 ? -9.138 1.363 -2.768 1.00 93.44 74 CYS A N 1
ATOM 588 C CA . CYS A 1 74 ? -8.499 1.551 -4.059 1.00 93.44 74 CYS A CA 1
ATOM 589 C C . CYS A 1 74 ? -7.378 2.577 -3.915 1.00 93.44 74 CYS A C 1
ATOM 591 O O . CYS A 1 74 ? -7.391 3.416 -3.014 1.00 93.44 74 CYS A O 1
ATOM 593 N N . LEU A 1 75 ? -6.410 2.491 -4.815 1.00 92.69 75 LEU A N 1
ATOM 594 C CA . LEU A 1 75 ? -5.345 3.469 -4.965 1.00 92.69 75 LEU A CA 1
ATOM 595 C C . LEU A 1 75 ? -5.289 3.873 -6.431 1.00 92.69 75 LEU A C 1
ATOM 597 O O . LEU A 1 75 ? -5.496 3.033 -7.313 1.00 92.69 75 LEU A O 1
ATOM 601 N N . GLN A 1 76 ? -4.986 5.138 -6.687 1.00 91.06 76 GLN A N 1
ATOM 602 C CA . GLN A 1 76 ? -4.571 5.566 -8.015 1.00 91.06 76 GLN A CA 1
ATOM 603 C C . GLN A 1 76 ? -3.075 5.309 -8.152 1.00 91.06 76 GLN A C 1
ATOM 605 O O . GLN A 1 76 ? -2.297 5.632 -7.251 1.00 91.06 76 GLN A O 1
ATOM 610 N N . TYR A 1 77 ? -2.679 4.690 -9.262 1.00 89.62 77 TYR A N 1
ATOM 611 C CA . TYR A 1 77 ? -1.277 4.389 -9.507 1.00 89.62 77 TYR A CA 1
ATOM 612 C C . TYR A 1 77 ? -0.453 5.693 -9.567 1.00 89.62 77 TYR A C 1
ATOM 614 O O . TYR A 1 77 ? -0.839 6.593 -10.318 1.00 89.62 77 TYR A O 1
ATOM 622 N N . PRO A 1 78 ? 0.656 5.814 -8.810 1.00 87.44 78 PRO A N 1
ATOM 623 C CA . PRO A 1 78 ? 1.466 7.030 -8.770 1.00 87.44 78 PRO A CA 1
ATOM 624 C C . PRO A 1 78 ? 2.328 7.146 -10.038 1.00 87.44 78 PRO A C 1
ATOM 626 O O . PRO A 1 78 ? 3.451 6.636 -10.113 1.00 87.44 78 PRO A O 1
ATOM 629 N N . VAL A 1 79 ? 1.775 7.796 -11.061 1.00 82.44 79 VAL A N 1
ATOM 630 C CA . VAL A 1 79 ? 2.476 8.096 -12.318 1.00 82.44 79 VAL A CA 1
ATOM 631 C C . VAL A 1 79 ? 3.519 9.187 -12.071 1.00 82.44 79 VAL A C 1
ATOM 633 O O . VAL A 1 79 ? 3.229 10.156 -11.378 1.00 82.44 79 VAL A O 1
ATOM 636 N N . ASP A 1 80 ? 4.720 9.039 -12.638 1.00 78.19 80 ASP A N 1
ATOM 637 C CA . ASP A 1 80 ? 5.709 10.122 -12.695 1.00 78.19 80 ASP A CA 1
ATOM 638 C C . ASP A 1 80 ? 5.323 11.107 -13.811 1.00 78.19 80 ASP A C 1
ATOM 640 O O . ASP A 1 80 ? 5.407 10.727 -14.984 1.00 78.19 80 ASP A O 1
ATOM 644 N N . PRO A 1 81 ? 4.877 12.337 -13.507 1.00 71.50 81 PRO A N 1
ATOM 645 C CA . PRO A 1 81 ? 4.578 13.312 -14.551 1.00 71.50 81 PRO A CA 1
ATOM 646 C C . PRO A 1 81 ? 5.848 13.831 -15.242 1.00 71.50 81 PRO A C 1
ATOM 648 O O . PRO A 1 81 ? 5.771 14.258 -16.392 1.00 71.50 81 PRO A O 1
ATOM 651 N N . ASP A 1 82 ? 7.004 13.755 -14.574 1.00 73.94 82 ASP A N 1
ATOM 652 C CA . ASP A 1 82 ? 8.284 14.283 -15.054 1.00 73.94 82 ASP A CA 1
ATOM 653 C C . ASP A 1 82 ? 9.136 13.210 -15.752 1.00 73.94 82 ASP A C 1
ATOM 655 O O . ASP A 1 82 ? 10.279 13.460 -16.150 1.00 73.94 82 ASP A O 1
ATOM 659 N N . ALA A 1 83 ? 8.607 11.992 -15.918 1.00 73.19 83 ALA A N 1
ATOM 660 C CA . ALA A 1 83 ? 9.317 10.933 -16.619 1.00 73.19 83 ALA A CA 1
ATOM 661 C C . ALA A 1 83 ? 9.506 11.284 -18.101 1.00 73.19 83 ALA A C 1
ATOM 663 O O . ALA A 1 83 ? 8.593 11.182 -18.917 1.00 73.19 83 ALA A O 1
ATOM 664 N N . GLU A 1 84 ? 10.748 11.608 -18.459 1.00 71.38 84 GLU A N 1
ATOM 665 C CA . GLU A 1 84 ? 11.168 11.902 -19.835 1.00 71.38 84 GLU A CA 1
ATOM 666 C C . GLU A 1 84 ? 10.944 10.713 -20.793 1.00 71.38 84 GLU A C 1
ATOM 668 O O . GLU A 1 84 ? 10.738 10.895 -21.992 1.00 71.38 84 GLU A O 1
ATOM 673 N N . PHE A 1 85 ? 10.942 9.479 -20.269 1.00 70.62 85 PHE A N 1
ATOM 674 C CA . PHE A 1 85 ? 10.756 8.256 -21.050 1.00 70.62 85 PHE A CA 1
ATOM 675 C C . PHE A 1 85 ? 9.845 7.253 -20.346 1.00 70.62 85 PHE A C 1
ATOM 677 O O . PHE A 1 85 ? 9.942 7.041 -19.138 1.00 70.62 85 PHE A O 1
ATOM 684 N N . THR A 1 86 ? 9.037 6.531 -21.128 1.00 76.19 86 THR A N 1
ATOM 685 C CA . THR A 1 86 ? 8.305 5.364 -20.626 1.00 76.19 86 THR A CA 1
ATOM 686 C C . THR A 1 86 ? 9.287 4.239 -20.265 1.00 76.19 86 THR A C 1
ATOM 688 O O . THR A 1 86 ? 10.089 3.833 -21.116 1.00 76.19 86 THR A O 1
ATOM 691 N N . PRO A 1 87 ? 9.244 3.696 -19.036 1.00 81.50 87 PRO A N 1
ATOM 692 C CA . PRO A 1 87 ? 10.141 2.622 -18.634 1.00 81.50 87 PRO A CA 1
ATOM 693 C C . PRO A 1 87 ? 9.818 1.305 -19.355 1.00 81.50 87 PRO A C 1
ATOM 695 O O . PRO A 1 87 ? 8.659 0.976 -19.642 1.00 81.50 87 PRO A O 1
ATOM 698 N N . ALA A 1 88 ? 10.862 0.507 -19.598 1.00 84.69 88 ALA A N 1
ATOM 699 C CA . ALA A 1 88 ? 10.754 -0.832 -20.175 1.00 84.69 88 ALA A CA 1
ATOM 700 C C . ALA A 1 88 ? 9.898 -1.742 -19.285 1.00 84.69 88 ALA A C 1
ATOM 702 O O . ALA A 1 88 ? 8.994 -2.435 -19.758 1.00 84.69 88 ALA A O 1
ATOM 703 N N . SER A 1 89 ? 10.119 -1.673 -17.974 1.00 87.56 89 SER A N 1
ATOM 704 C CA . SER A 1 89 ? 9.283 -2.304 -16.957 1.00 87.56 89 SER A CA 1
ATOM 705 C C . SER A 1 89 ? 9.093 -1.386 -15.768 1.00 87.56 89 SER A C 1
ATOM 707 O O . SER A 1 89 ? 10.004 -0.649 -15.400 1.00 87.56 89 SER A O 1
ATOM 709 N N . GLU A 1 90 ? 7.922 -1.480 -15.151 1.00 90.69 90 GLU A N 1
ATOM 710 C CA . GLU A 1 90 ? 7.607 -0.764 -13.927 1.00 90.69 90 GLU A CA 1
ATOM 711 C C . GLU A 1 90 ? 6.813 -1.673 -12.990 1.00 90.69 90 GLU A C 1
ATOM 713 O O . GLU A 1 90 ? 5.966 -2.445 -13.445 1.00 90.69 90 GLU A O 1
ATOM 718 N N . THR A 1 91 ? 7.123 -1.617 -11.699 1.00 92.75 91 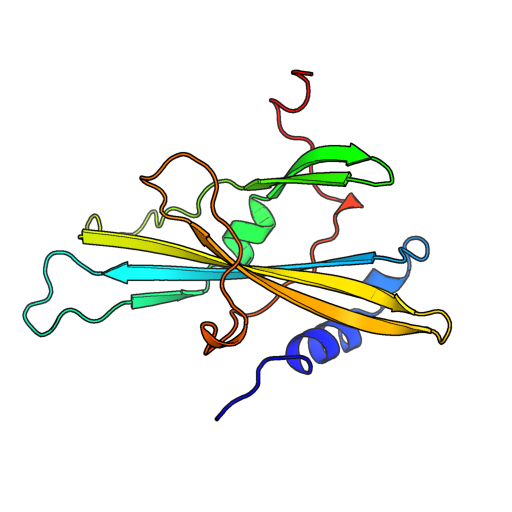THR A N 1
ATOM 719 C CA . THR A 1 91 ? 6.421 -2.336 -10.634 1.00 92.75 91 THR A CA 1
ATOM 720 C C . THR A 1 91 ? 6.278 -1.415 -9.432 1.00 92.75 91 THR A C 1
ATOM 722 O O . THR A 1 91 ? 7.258 -0.832 -8.972 1.00 92.75 91 THR A O 1
ATOM 725 N N . LEU A 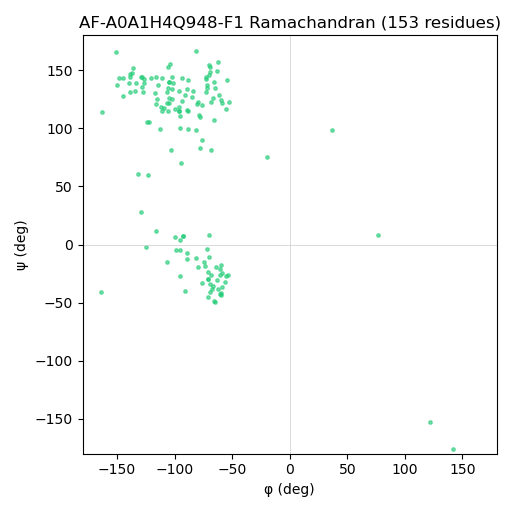1 92 ? 5.072 -1.320 -8.885 1.00 94.12 92 LEU A N 1
ATOM 726 C CA . LEU A 1 92 ? 4.836 -0.703 -7.588 1.00 94.12 92 LEU A CA 1
ATOM 727 C C . LEU A 1 92 ? 4.986 -1.770 -6.501 1.00 94.12 92 LEU A C 1
ATOM 729 O O . LEU A 1 92 ? 4.217 -2.730 -6.430 1.00 94.12 92 LEU A O 1
ATOM 733 N N . GLU A 1 93 ? 5.989 -1.601 -5.652 1.00 94.62 93 GLU A N 1
ATOM 734 C CA . GLU A 1 93 ? 6.186 -2.381 -4.440 1.00 94.62 93 GLU A CA 1
ATOM 735 C C . GLU A 1 93 ? 5.432 -1.718 -3.289 1.00 94.62 93 GLU A C 1
ATOM 737 O O . GLU A 1 93 ? 5.904 -0.755 -2.688 1.00 94.62 93 GLU A O 1
ATOM 742 N N . LEU A 1 94 ? 4.249 -2.244 -2.981 1.00 95.06 94 LEU A N 1
ATOM 743 C CA . LEU A 1 94 ? 3.365 -1.738 -1.941 1.00 95.06 94 LEU A CA 1
ATOM 744 C C . LEU A 1 94 ? 3.559 -2.523 -0.642 1.00 95.06 94 LEU A C 1
ATOM 746 O O . LEU A 1 94 ? 3.217 -3.704 -0.565 1.00 95.06 94 LEU A O 1
ATOM 750 N N . ALA A 1 95 ? 4.040 -1.862 0.405 1.00 93.88 95 ALA A N 1
ATOM 751 C CA . ALA A 1 95 ? 4.065 -2.389 1.759 1.00 93.88 95 ALA A CA 1
ATOM 752 C C . ALA A 1 95 ? 2.820 -1.949 2.539 1.00 93.88 95 ALA A C 1
ATOM 754 O O . ALA A 1 95 ? 2.556 -0.766 2.728 1.00 93.88 95 ALA A O 1
ATOM 755 N N . VAL A 1 96 ? 2.083 -2.928 3.052 1.00 92.38 96 VAL A N 1
ATOM 756 C CA . VAL A 1 96 ? 0.912 -2.754 3.908 1.00 92.38 96 VAL A CA 1
ATOM 757 C C . VAL A 1 96 ? 1.252 -3.253 5.303 1.00 92.38 96 VAL A C 1
ATOM 759 O O . VAL A 1 96 ? 1.546 -4.435 5.497 1.00 92.38 96 VAL A O 1
ATOM 762 N N . CYS A 1 97 ? 1.202 -2.367 6.289 1.00 90.31 97 CYS A N 1
ATOM 763 C CA . CYS A 1 97 ? 1.365 -2.693 7.698 1.00 90.31 97 CYS A CA 1
ATOM 764 C C . CYS A 1 97 ? 0.018 -2.601 8.402 1.00 90.31 97 CYS A C 1
ATOM 766 O O . CYS A 1 97 ? -0.601 -1.545 8.436 1.00 90.31 97 CYS A O 1
ATOM 768 N N . ILE A 1 98 ? -0.416 -3.701 9.006 1.00 88.25 98 ILE A N 1
ATOM 769 C CA . ILE A 1 98 ? -1.563 -3.695 9.912 1.00 88.25 98 ILE A CA 1
ATOM 770 C C . ILE A 1 98 ? -1.015 -3.813 11.324 1.00 88.25 98 ILE A C 1
ATOM 772 O O . ILE A 1 98 ? -0.313 -4.782 11.637 1.00 88.25 98 ILE A O 1
ATOM 776 N N . GLN A 1 99 ? -1.319 -2.836 12.171 1.00 85.81 99 GLN A N 1
ATOM 777 C CA . GLN A 1 99 ? -1.018 -2.910 13.593 1.00 85.81 99 GLN A CA 1
ATOM 778 C C . GLN A 1 99 ? -2.278 -3.249 14.372 1.00 85.81 99 GLN A C 1
ATOM 780 O O . GLN A 1 99 ? -3.318 -2.635 14.157 1.00 85.81 99 GLN A O 1
ATOM 785 N N . THR A 1 100 ? -2.169 -4.195 15.297 1.00 87.12 100 THR A N 1
ATOM 786 C CA . THR A 1 100 ? -3.253 -4.578 16.201 1.00 87.12 100 THR A CA 1
ATOM 787 C C . THR A 1 100 ? -2.840 -4.280 17.633 1.00 87.12 100 THR A C 1
ATOM 789 O O . THR A 1 100 ? -1.747 -4.666 18.060 1.00 87.12 100 THR A O 1
ATOM 792 N N . LEU A 1 101 ? -3.709 -3.596 18.372 1.00 84.12 101 LEU A N 1
ATOM 793 C CA . LEU A 1 101 ? -3.531 -3.356 19.796 1.00 84.12 101 LEU A CA 1
ATOM 794 C C . LEU A 1 101 ? -3.863 -4.640 20.555 1.00 84.12 101 LEU A C 1
ATOM 796 O O . LEU A 1 101 ? -4.971 -5.165 20.460 1.00 84.12 101 LEU A O 1
ATOM 800 N N . ASN A 1 102 ? -2.898 -5.170 21.297 1.00 82.94 102 ASN A N 1
ATOM 801 C CA . ASN A 1 102 ? -3.121 -6.348 22.124 1.00 82.94 102 ASN A CA 1
ATOM 802 C C . ASN A 1 102 ? -3.783 -5.974 23.465 1.00 82.94 102 ASN A C 1
ATOM 804 O O . ASN A 1 102 ? -3.786 -4.817 23.883 1.00 82.94 102 ASN A O 1
ATOM 808 N N . ALA A 1 103 ? -4.286 -6.982 24.185 1.00 82.31 103 ALA A N 1
ATOM 809 C CA . ALA A 1 103 ? -4.935 -6.801 25.489 1.00 82.31 103 ALA A CA 1
ATOM 810 C C . ALA A 1 103 ? -4.028 -6.171 26.568 1.00 82.31 103 ALA A C 1
ATOM 812 O O . ALA A 1 103 ? -4.521 -5.666 27.570 1.00 82.31 103 ALA A O 1
ATOM 813 N N . LYS A 1 104 ? -2.704 -6.184 26.366 1.00 84.69 104 LYS A N 1
ATOM 814 C CA . LYS A 1 104 ? -1.703 -5.582 27.260 1.00 84.69 104 LYS A CA 1
ATOM 815 C C . LYS A 1 104 ? -1.347 -4.140 26.866 1.00 84.69 104 LYS A C 1
ATOM 817 O O . LYS A 1 104 ? -0.396 -3.589 27.407 1.00 84.69 104 LYS A O 1
ATOM 822 N N . GLY A 1 105 ? -2.055 -3.544 25.901 1.00 79.88 105 GLY A N 1
ATOM 823 C CA . GLY A 1 105 ? -1.799 -2.186 25.412 1.00 79.88 105 GLY A CA 1
ATOM 824 C C . GLY A 1 105 ? -0.596 -2.055 24.468 1.00 79.88 105 GLY A C 1
ATOM 825 O O . GLY A 1 105 ? -0.207 -0.944 24.125 1.00 79.88 105 GLY A O 1
ATOM 826 N N . GLY A 1 106 ? 0.002 -3.168 24.034 1.00 82.00 106 GLY A N 1
ATOM 827 C CA . GLY A 1 106 ? 1.116 -3.179 23.088 1.00 82.00 106 GLY A CA 1
ATOM 828 C C . GLY A 1 106 ? 0.659 -3.342 21.638 1.00 82.00 106 GLY A C 1
ATOM 829 O O . GLY A 1 106 ? -0.249 -4.117 21.344 1.00 82.00 106 GLY A O 1
ATOM 830 N N . TRP A 1 107 ? 1.337 -2.666 20.712 1.00 82.00 107 TRP A N 1
ATOM 831 C CA . TRP A 1 107 ? 1.084 -2.804 19.277 1.00 82.00 107 TRP A CA 1
ATOM 832 C C . TRP A 1 107 ? 1.849 -3.983 18.673 1.00 82.00 107 TRP A C 1
ATOM 834 O O . TRP A 1 107 ? 3.075 -4.073 18.786 1.00 82.00 107 TRP A O 1
ATOM 844 N N . PHE A 1 108 ? 1.133 -4.866 17.978 1.00 83.94 108 PHE A N 1
ATOM 845 C CA . PHE A 1 108 ? 1.711 -5.922 17.152 1.00 83.94 108 PHE A CA 1
ATOM 846 C C . PHE A 1 108 ? 1.575 -5.557 15.676 1.00 83.94 108 PHE A C 1
ATOM 848 O O . PHE A 1 108 ? 0.473 -5.282 15.220 1.00 83.94 108 PHE A O 1
ATOM 855 N N . SER A 1 109 ? 2.681 -5.554 14.928 1.00 84.69 109 SER A N 1
ATOM 856 C CA . SER A 1 109 ? 2.698 -5.142 13.517 1.00 84.69 109 SER A CA 1
ATOM 857 C C . SER A 1 109 ? 2.829 -6.341 12.583 1.00 84.69 109 SER A C 1
ATOM 859 O O . SER A 1 109 ? 3.684 -7.209 12.775 1.00 84.69 109 SER A O 1
ATOM 861 N N . ARG A 1 110 ? 2.018 -6.368 11.527 1.00 86.94 110 ARG A N 1
ATOM 862 C CA . ARG A 1 110 ? 2.089 -7.356 10.451 1.00 86.94 110 ARG A CA 1
ATOM 863 C C . ARG A 1 110 ? 2.242 -6.635 9.120 1.00 86.94 110 ARG A C 1
ATOM 865 O O . ARG A 1 110 ? 1.275 -6.108 8.587 1.00 86.94 110 ARG A O 1
ATOM 872 N N . VAL A 1 111 ? 3.455 -6.682 8.573 1.00 88.19 111 VAL A N 1
ATOM 873 C CA . VAL A 1 111 ? 3.754 -6.150 7.240 1.00 88.19 111 VAL A CA 1
ATOM 874 C C . VAL A 1 111 ? 3.515 -7.223 6.172 1.00 88.19 111 VAL A C 1
ATOM 876 O O . VAL A 1 111 ? 3.765 -8.423 6.388 1.00 88.19 111 VAL A O 1
ATOM 879 N N . ARG A 1 112 ? 2.979 -6.797 5.033 1.00 91.25 112 ARG A N 1
ATOM 880 C CA . ARG A 1 112 ? 2.819 -7.548 3.787 1.00 91.25 112 ARG A CA 1
ATOM 881 C C . ARG A 1 112 ? 3.294 -6.672 2.644 1.00 91.25 112 ARG A C 1
ATOM 883 O O . ARG A 1 112 ? 3.012 -5.487 2.656 1.00 91.25 112 ARG A O 1
ATOM 890 N N . VAL A 1 113 ? 4.006 -7.254 1.690 1.00 91.81 113 VAL A N 1
ATOM 891 C CA . VAL A 1 113 ? 4.455 -6.541 0.493 1.00 91.81 113 VAL A CA 1
ATOM 892 C C . VAL A 1 113 ? 3.769 -7.148 -0.714 1.00 91.81 113 VAL A C 1
ATOM 894 O O . VAL A 1 113 ? 3.636 -8.368 -0.779 1.00 91.81 113 VAL A O 1
ATOM 897 N N . ILE A 1 114 ? 3.299 -6.310 -1.626 1.00 94.38 114 ILE A N 1
ATOM 898 C CA . ILE A 1 114 ? 2.594 -6.691 -2.845 1.00 94.38 114 ILE A CA 1
ATOM 899 C C . ILE A 1 114 ? 3.313 -6.011 -4.008 1.00 94.38 114 ILE A C 1
ATOM 901 O O . ILE A 1 114 ? 3.583 -4.816 -3.947 1.00 94.38 114 ILE A O 1
ATOM 905 N N . HIS A 1 115 ? 3.621 -6.766 -5.060 1.00 94.12 115 HIS A N 1
ATOM 906 C CA . HIS A 1 115 ? 4.130 -6.209 -6.312 1.00 94.12 115 HIS A CA 1
ATOM 907 C C . HIS A 1 115 ? 2.972 -6.034 -7.287 1.00 94.12 115 HIS A C 1
ATOM 909 O O . HIS A 1 115 ? 2.302 -7.003 -7.645 1.00 94.12 115 HIS A O 1
ATOM 915 N N . LEU A 1 116 ? 2.727 -4.790 -7.684 1.00 92.94 116 LEU A N 1
ATOM 916 C CA . LEU A 1 116 ? 1.675 -4.396 -8.612 1.00 92.94 116 LEU A CA 1
ATOM 917 C C . LEU A 1 116 ? 2.329 -3.978 -9.929 1.00 92.94 116 LEU A C 1
ATOM 919 O O . LEU A 1 116 ? 3.088 -3.012 -9.971 1.00 92.94 116 LEU A O 1
ATOM 923 N N . ASN A 1 117 ? 2.037 -4.698 -11.009 1.00 89.94 117 ASN A N 1
ATOM 924 C CA . ASN A 1 117 ? 2.433 -4.274 -12.349 1.00 89.94 117 ASN A CA 1
ATOM 925 C C . ASN A 1 117 ? 1.306 -3.391 -12.914 1.00 89.94 117 ASN A C 1
ATOM 927 O O . ASN A 1 117 ? 0.212 -3.919 -13.125 1.00 89.94 117 ASN A O 1
ATOM 931 N N . PRO A 1 118 ? 1.543 -2.091 -13.185 1.00 85.25 118 PRO A N 1
ATOM 932 C CA . PRO A 1 118 ? 0.504 -1.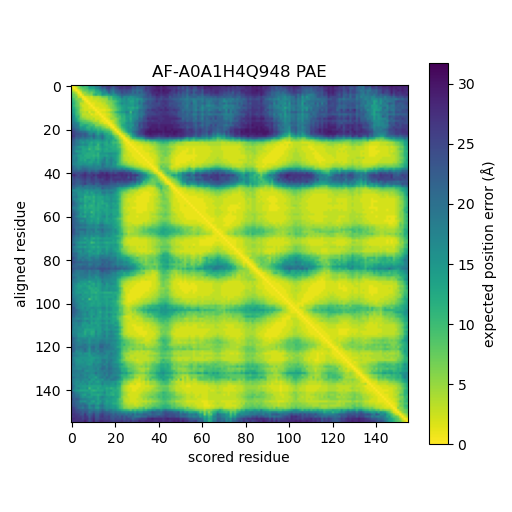164 -13.647 1.00 85.25 118 PRO A CA 1
ATOM 933 C C . PRO A 1 118 ? -0.142 -1.579 -14.972 1.00 85.25 118 PRO A C 1
ATOM 935 O O . PRO A 1 118 ? -1.242 -1.137 -15.290 1.00 85.25 118 PRO A O 1
ATOM 938 N N . ARG A 1 119 ? 0.536 -2.420 -15.760 1.00 86.56 119 ARG A N 1
ATOM 939 C CA . ARG A 1 119 ? 0.062 -2.899 -17.064 1.00 86.56 119 ARG A CA 1
ATOM 940 C C . ARG A 1 119 ? -0.640 -4.255 -16.984 1.00 86.56 119 ARG A C 1
ATOM 942 O O . ARG A 1 119 ? -1.137 -4.735 -17.998 1.00 86.56 119 ARG A O 1
ATOM 949 N N . ALA A 1 120 ? -0.660 -4.892 -15.814 1.00 87.56 120 ALA A N 1
ATOM 950 C CA . ALA A 1 120 ? -1.309 -6.179 -15.610 1.00 87.56 120 ALA A CA 1
ATOM 951 C C . ALA A 1 120 ? -2.657 -6.006 -14.901 1.00 87.56 120 ALA A C 1
ATOM 953 O O . ALA A 1 120 ? -2.809 -5.180 -14.005 1.00 87.56 120 ALA A O 1
ATOM 954 N N . ALA A 1 121 ? -3.626 -6.840 -15.269 1.00 89.25 121 ALA A N 1
ATOM 955 C CA . ALA A 1 121 ? -4.904 -6.946 -14.576 1.00 89.25 121 ALA A CA 1
ATOM 956 C C . ALA A 1 121 ? -4.959 -8.241 -13.755 1.00 89.25 121 ALA A C 1
ATOM 958 O O . ALA A 1 121 ? -4.342 -9.245 -14.114 1.00 89.25 121 ALA A O 1
ATOM 959 N N . GLY A 1 122 ? -5.742 -8.235 -12.675 1.00 90.19 122 GLY A N 1
ATOM 960 C CA . GLY A 1 122 ? -6.027 -9.429 -11.882 1.00 90.19 122 GLY A CA 1
ATOM 961 C C . GLY A 1 122 ? -5.633 -9.304 -10.415 1.00 90.19 122 GLY A C 1
ATOM 962 O O . GLY A 1 122 ? -5.663 -8.224 -9.828 1.00 90.19 122 GLY A O 1
ATOM 963 N N . ARG A 1 123 ? -5.335 -10.450 -9.794 1.00 90.88 123 ARG A N 1
ATOM 964 C CA . ARG A 1 123 ? -5.006 -10.541 -8.367 1.00 90.88 123 ARG A CA 1
ATOM 965 C C . ARG A 1 123 ? -3.498 -10.538 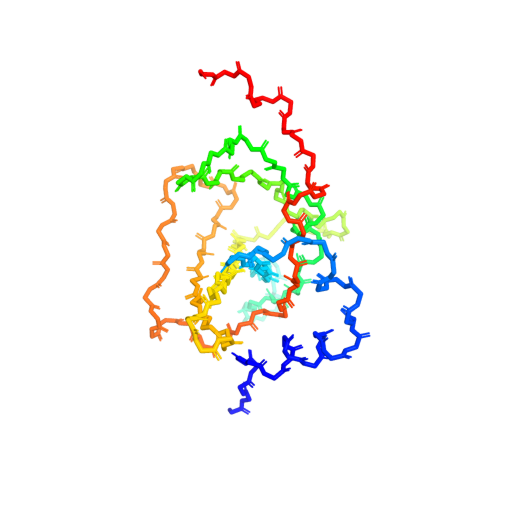-8.168 1.00 90.88 123 ARG A C 1
ATOM 967 O O . ARG A 1 123 ? -2.799 -11.355 -8.757 1.00 90.88 123 ARG A O 1
ATOM 974 N N . PHE A 1 124 ? -3.040 -9.700 -7.248 1.00 92.56 124 PHE A N 1
ATOM 975 C CA . PHE A 1 124 ? -1.639 -9.604 -6.857 1.00 92.56 124 PHE A CA 1
ATOM 976 C C . PHE A 1 124 ? -1.489 -10.093 -5.412 1.00 92.56 124 PHE A C 1
ATOM 978 O O . PHE A 1 124 ? -1.843 -9.371 -4.476 1.00 92.56 124 PHE A O 1
ATOM 985 N N . PRO A 1 125 ? -1.056 -11.347 -5.192 1.00 92.19 125 PRO A N 1
ATOM 986 C CA . PRO A 1 125 ? -0.873 -11.869 -3.846 1.00 92.19 125 PRO A CA 1
ATOM 987 C C . PRO A 1 125 ? 0.320 -11.201 -3.156 1.00 92.19 125 PRO A C 1
ATOM 989 O O . PRO A 1 125 ? 1.268 -10.750 -3.796 1.00 92.19 125 PRO A O 1
ATOM 992 N N . ALA A 1 126 ? 0.290 -11.181 -1.823 1.00 92.56 126 ALA A N 1
ATOM 993 C CA . ALA A 1 126 ? 1.433 -10.719 -1.051 1.00 92.56 126 ALA A CA 1
ATOM 994 C C . ALA A 1 126 ? 2.634 -11.658 -1.232 1.00 92.56 126 ALA A C 1
ATOM 996 O O . ALA A 1 126 ? 2.489 -12.884 -1.209 1.00 92.56 126 ALA A O 1
ATOM 997 N N . LEU A 1 127 ? 3.820 -11.069 -1.343 1.00 89.81 127 LEU A N 1
ATOM 998 C CA . LEU A 1 127 ? 5.077 -11.786 -1.457 1.00 89.81 127 LEU A CA 1
ATOM 999 C C . LEU A 1 127 ? 5.365 -12.628 -0.203 1.00 89.81 127 LEU A C 1
ATOM 1001 O O . LEU A 1 127 ? 5.001 -12.240 0.920 1.00 89.81 127 LEU A O 1
ATOM 1005 N N . PRO A 1 128 ? 6.075 -13.762 -0.361 1.00 88.62 128 PRO A N 1
ATOM 1006 C CA . PRO A 1 128 ? 6.658 -14.480 0.763 1.00 88.62 128 PRO A CA 1
ATOM 1007 C C . PRO A 1 128 ? 7.544 -13.550 1.593 1.00 88.62 128 PRO A C 1
ATOM 1009 O O . PRO A 1 128 ? 8.286 -12.735 1.051 1.00 88.62 128 PRO A O 1
ATOM 1012 N N . ARG A 1 129 ? 7.513 -13.694 2.923 1.00 78.25 129 ARG A N 1
ATOM 1013 C CA . ARG A 1 129 ? 8.284 -12.822 3.829 1.00 78.25 129 ARG A CA 1
ATOM 1014 C C . ARG A 1 129 ? 9.783 -12.813 3.525 1.00 78.25 129 ARG A C 1
ATOM 1016 O O . ARG A 1 129 ? 10.420 -11.795 3.741 1.00 78.25 129 ARG A O 1
ATOM 1023 N N . GLN A 1 130 ? 10.328 -13.927 3.041 1.00 80.19 130 GLN A N 1
ATOM 1024 C CA . GLN A 1 130 ? 11.750 -14.066 2.724 1.00 80.19 130 GLN A CA 1
ATOM 1025 C C . GLN A 1 130 ? 12.163 -13.327 1.443 1.00 80.19 130 GLN A C 1
ATOM 1027 O O . GLN A 1 130 ? 13.347 -13.084 1.252 1.00 80.19 130 GLN A O 1
ATOM 1032 N N . ALA A 1 131 ? 11.208 -12.979 0.573 1.00 78.94 131 ALA A N 1
ATOM 1033 C CA . ALA A 1 131 ? 11.478 -12.267 -0.675 1.00 78.94 131 ALA A CA 1
ATOM 1034 C C . ALA A 1 131 ? 11.635 -10.750 -0.473 1.00 78.94 131 ALA A C 1
ATOM 1036 O O . ALA A 1 131 ? 12.065 -10.053 -1.385 1.00 78.94 131 ALA A O 1
ATOM 1037 N N . VAL A 1 132 ? 11.286 -10.232 0.710 1.00 76.69 132 VAL A N 1
ATOM 1038 C CA . VAL A 1 132 ? 11.345 -8.801 1.014 1.00 76.69 132 VAL A CA 1
ATOM 1039 C C . VAL A 1 132 ? 12.666 -8.484 1.703 1.00 76.69 132 VAL A C 1
ATOM 1041 O O . VAL A 1 132 ? 12.893 -8.885 2.844 1.00 76.69 132 VAL A O 1
ATOM 1044 N N . THR A 1 133 ? 13.540 -7.767 1.007 1.00 72.00 133 THR A N 1
ATOM 1045 C CA . THR A 1 133 ? 14.886 -7.421 1.491 1.00 72.00 133 THR A CA 1
ATOM 1046 C C . THR A 1 133 ? 14.943 -6.048 2.156 1.00 72.00 133 THR A C 1
ATOM 1048 O O . THR A 1 133 ? 15.764 -5.827 3.045 1.00 72.00 133 THR A O 1
ATOM 1051 N N . GLU A 1 134 ? 14.050 -5.142 1.765 1.00 77.56 134 GLU A N 1
ATOM 1052 C CA . GLU A 1 134 ? 13.963 -3.771 2.258 1.00 77.56 134 GLU A CA 1
ATOM 1053 C C . GLU A 1 134 ? 12.502 -3.312 2.238 1.00 77.56 134 GLU A C 1
ATOM 1055 O O . GLU A 1 134 ? 11.750 -3.672 1.334 1.00 77.56 134 GLU A O 1
ATOM 1060 N N . HIS A 1 135 ? 12.094 -2.524 3.234 1.00 76.31 135 HIS A N 1
ATOM 1061 C CA . HIS A 1 135 ? 10.754 -1.946 3.286 1.00 76.31 135 HIS A CA 1
ATOM 1062 C C . HIS A 1 135 ? 10.797 -0.459 2.928 1.00 76.31 135 HIS A C 1
ATOM 1064 O O . HIS A 1 135 ? 11.702 0.235 3.397 1.00 76.31 135 HIS A O 1
ATOM 1070 N N . PRO A 1 136 ? 9.819 0.046 2.158 1.00 77.44 136 PRO A N 1
ATOM 1071 C CA . PRO A 1 136 ? 9.667 1.480 1.961 1.00 77.44 136 PRO A CA 1
ATOM 1072 C C . PRO A 1 136 ? 9.372 2.208 3.276 1.00 77.44 136 PRO A C 1
ATOM 1074 O O . PRO A 1 136 ? 8.837 1.597 4.212 1.00 77.44 136 PRO A O 1
ATOM 1077 N N . PRO A 1 137 ? 9.672 3.519 3.354 1.00 81.12 137 PRO A N 1
ATOM 1078 C CA . PRO A 1 137 ? 9.231 4.364 4.454 1.00 81.12 137 PRO A CA 1
ATOM 1079 C C . PRO A 1 137 ? 7.718 4.245 4.641 1.00 81.12 137 PRO A C 1
ATOM 1081 O O . PRO A 1 137 ? 6.944 4.460 3.707 1.00 81.12 137 PRO A O 1
ATOM 1084 N N . MET A 1 138 ? 7.308 3.857 5.845 1.00 86.31 138 MET A N 1
ATOM 1085 C CA . MET A 1 138 ? 5.911 3.604 6.178 1.00 86.31 138 MET A CA 1
ATOM 1086 C C . MET A 1 138 ? 5.260 4.875 6.718 1.00 86.31 138 MET A C 1
ATOM 1088 O O . MET A 1 138 ? 5.754 5.454 7.684 1.00 86.31 138 MET A O 1
ATOM 1092 N N . LEU A 1 139 ? 4.116 5.236 6.152 1.00 87.88 139 LEU A N 1
ATOM 1093 C CA . LEU A 1 139 ? 3.252 6.322 6.596 1.00 87.88 139 LEU A CA 1
ATOM 1094 C C . LEU A 1 139 ? 2.027 5.748 7.304 1.00 87.88 139 LEU A C 1
ATOM 1096 O O . LEU A 1 139 ? 1.480 4.731 6.875 1.00 87.88 139 LEU A O 1
ATOM 1100 N N . LEU A 1 140 ? 1.603 6.379 8.400 1.00 88.62 140 LEU A N 1
ATOM 1101 C CA . LEU A 1 140 ? 0.342 6.044 9.058 1.00 88.62 140 LEU A CA 1
ATOM 1102 C C . LEU A 1 140 ? -0.816 6.554 8.194 1.00 88.62 140 LEU A C 1
ATOM 1104 O O . LEU A 1 140 ? -0.820 7.708 7.784 1.00 88.62 140 LEU A O 1
ATOM 1108 N N . VAL A 1 141 ? -1.801 5.697 7.947 1.00 87.31 141 VAL A N 1
ATOM 1109 C CA . VAL A 1 141 ? -3.012 6.055 7.212 1.00 87.31 141 VAL A CA 1
ATOM 1110 C C . VAL A 1 141 ? -4.165 6.173 8.192 1.00 87.31 141 VAL A C 1
ATOM 1112 O O . VAL A 1 141 ? -4.612 5.189 8.794 1.00 87.31 141 VAL A O 1
ATOM 1115 N N . GLU A 1 142 ? -4.680 7.388 8.320 1.00 85.75 142 GLU A N 1
ATOM 1116 C CA . GLU A 1 142 ? -5.879 7.671 9.093 1.00 85.75 142 GLU A CA 1
ATOM 1117 C C . GLU A 1 142 ? -7.109 7.265 8.290 1.00 85.75 142 GLU A C 1
ATOM 1119 O O . GLU A 1 142 ? -7.739 8.066 7.613 1.00 85.75 142 GLU A O 1
ATOM 1124 N N . THR A 1 143 ? -7.448 5.975 8.350 1.00 84.19 143 THR A N 1
ATOM 1125 C CA . THR A 1 143 ? -8.548 5.407 7.548 1.00 84.19 143 THR A CA 1
ATOM 1126 C C . THR A 1 143 ? -9.882 6.141 7.708 1.00 84.19 143 THR A C 1
ATOM 1128 O O . THR A 1 143 ? -10.674 6.137 6.780 1.00 84.19 143 THR A O 1
ATOM 1131 N N . HIS A 1 144 ? -10.122 6.805 8.843 1.00 82.56 144 HIS A N 1
ATOM 1132 C CA . HIS A 1 144 ? -11.330 7.593 9.095 1.00 82.56 144 HIS A CA 1
ATOM 1133 C C . HIS A 1 144 ? -11.372 8.945 8.355 1.00 82.56 144 HIS A C 1
ATOM 1135 O O . HIS A 1 144 ? -12.439 9.544 8.277 1.00 82.56 144 HIS A O 1
ATOM 1141 N N . LEU A 1 145 ? -10.237 9.414 7.824 1.00 85.94 145 LEU A N 1
ATOM 1142 C CA . LEU A 1 145 ? -10.121 10.633 7.016 1.00 85.94 145 LEU A CA 1
ATOM 1143 C C . LEU A 1 145 ? -10.100 10.355 5.508 1.00 85.94 145 LEU A C 1
ATOM 1145 O O . LEU A 1 145 ? -10.075 11.292 4.715 1.00 85.94 145 LEU A O 1
ATOM 1149 N N . LEU A 1 146 ? -10.081 9.085 5.095 1.00 87.88 146 LEU A N 1
ATOM 1150 C CA . LEU A 1 146 ? -10.092 8.738 3.678 1.00 87.88 146 LEU A CA 1
ATOM 1151 C C . LEU A 1 146 ? -11.470 9.008 3.071 1.00 87.88 146 LEU A C 1
ATOM 1153 O O . LEU A 1 146 ? -12.498 8.602 3.612 1.00 87.88 146 LEU A O 1
ATOM 1157 N N . GLU A 1 147 ? -11.475 9.634 1.900 1.00 90.38 147 GLU A N 1
ATOM 1158 C CA . GLU A 1 147 ? -12.687 9.823 1.108 1.00 90.38 147 GLU A CA 1
ATOM 1159 C C . GLU A 1 147 ? -13.191 8.481 0.542 1.00 90.38 147 GLU A C 1
ATOM 1161 O O . GLU A 1 147 ? -12.417 7.546 0.293 1.00 90.38 147 GLU A O 1
ATOM 1166 N N . LEU A 1 148 ? -14.503 8.392 0.305 1.00 91.25 148 LEU A N 1
ATOM 1167 C CA . LEU A 1 148 ? -15.109 7.295 -0.448 1.00 91.25 148 LEU A CA 1
ATOM 1168 C C . LEU A 1 148 ? -14.778 7.447 -1.935 1.00 91.25 148 LEU A C 1
ATOM 1170 O O . LEU A 1 148 ? -14.759 8.553 -2.464 1.00 91.25 148 LEU A O 1
ATOM 1174 N N . ALA A 1 149 ? -14.528 6.334 -2.615 1.00 88.88 149 ALA A N 1
ATOM 1175 C CA . ALA A 1 149 ? -14.334 6.344 -4.056 1.00 88.88 149 ALA A CA 1
ATOM 1176 C C . ALA A 1 149 ? -15.670 6.588 -4.780 1.00 88.88 149 ALA A C 1
ATOM 1178 O O . ALA A 1 149 ? -16.690 6.031 -4.384 1.00 88.88 149 ALA A O 1
ATOM 1179 N N . ASP A 1 150 ? -15.670 7.323 -5.896 1.00 79.44 150 ASP A N 1
ATOM 1180 C CA . ASP A 1 150 ? -16.899 7.607 -6.668 1.00 79.44 150 ASP A CA 1
ATOM 1181 C C . ASP A 1 150 ? -17.621 6.338 -7.163 1.00 79.44 150 ASP A C 1
ATOM 1183 O O . ASP A 1 150 ? -18.829 6.323 -7.386 1.00 79.44 150 ASP A O 1
ATOM 1187 N N . HIS A 1 151 ? -16.880 5.239 -7.312 1.00 72.88 151 HIS A N 1
ATOM 1188 C CA . HIS A 1 151 ? -17.392 3.925 -7.705 1.00 72.88 151 HIS A CA 1
ATOM 1189 C C . HIS A 1 151 ? -17.747 3.019 -6.510 1.00 72.88 151 HIS A C 1
ATOM 1191 O O . HIS A 1 151 ? -18.098 1.856 -6.707 1.00 72.88 151 HIS A O 1
ATOM 1197 N N . ALA A 1 152 ? -17.704 3.526 -5.274 1.00 61.75 152 ALA A N 1
ATOM 1198 C CA . ALA A 1 152 ? -18.011 2.788 -4.042 1.00 61.75 152 ALA A CA 1
ATOM 1199 C C . ALA A 1 152 ? -19.506 2.426 -3.876 1.00 61.75 152 ALA A C 1
ATOM 1201 O O . ALA A 1 152 ? -19.918 1.983 -2.807 1.00 61.75 152 ALA A O 1
ATOM 1202 N N . HIS A 1 153 ? -20.349 2.636 -4.894 1.00 49.75 153 HIS A N 1
ATOM 1203 C CA . HIS A 1 153 ? -21.806 2.419 -4.835 1.00 49.75 153 HIS A CA 1
ATOM 1204 C C . HIS A 1 153 ? -22.324 1.330 -5.777 1.00 49.75 153 HIS A C 1
ATOM 1206 O O . HIS A 1 153 ? -23.531 1.174 -5.947 1.00 49.75 153 HIS A O 1
ATOM 1212 N N . GLN A 1 154 ? -21.437 0.538 -6.371 1.00 45.59 154 GLN A N 1
ATOM 1213 C CA . GLN A 1 154 ? -21.836 -0.666 -7.088 1.00 45.59 154 GLN A CA 1
ATOM 1214 C C . GLN A 1 154 ? -21.529 -1.879 -6.216 1.00 45.59 154 GLN A C 1
ATOM 1216 O O . GLN A 1 154 ? -20.461 -2.454 -6.377 1.00 45.59 154 GLN A O 1
ATOM 1221 N N . HIS A 1 155 ? -22.404 -2.203 -5.254 1.00 40.25 155 HIS A N 1
ATOM 1222 C CA . HIS A 1 155 ? -22.784 -3.573 -4.859 1.00 40.25 155 HIS A CA 1
ATOM 1223 C C . HIS A 1 155 ? -23.677 -3.597 -3.617 1.00 40.25 155 HIS A C 1
ATOM 1225 O O . HIS A 1 155 ? -23.267 -3.052 -2.569 1.00 40.25 155 HIS A O 1
#

Nearest PDB structures (foldseek):
  5ixm-assem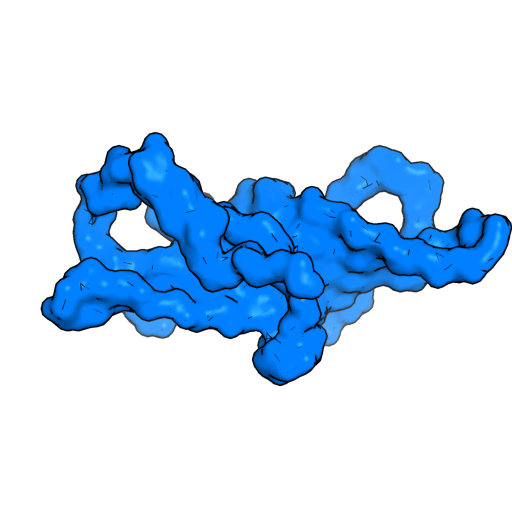bly3_F  TM=4.071E-01  e=4.726E+00  Yersinia pestis
  9har-assembly1_EV  TM=2.863E-01  e=7.785E+00  ssRNA phage ESE017
  6yfo-assembly1_AA  TM=2.885E-01  e=6.968E+00  Leviviridae sp.

pLDDT: mean 78.3, std 17.01, range [28.78, 95.06]

Radius of gyration: 17.18 Å; Cα contacts (8 Å, |Δi|>4): 254; chains: 1; bounding box: 48×29×50 Å

Solvent-accessible surface area (backbone atoms only — not comparable to full-atom values): 9525 Å² total; per-residue (Å²): 141,82,86,75,79,57,59,65,57,48,57,53,47,72,75,44,63,72,80,66,69,72,72,87,63,54,60,47,42,29,38,13,17,30,40,40,33,30,60,70,79,52,97,60,85,77,58,74,43,78,43,83,41,28,63,54,40,61,74,38,40,22,36,44,44,79,54,101,91,47,78,41,72,46,65,51,81,77,74,70,89,82,58,91,63,79,53,70,42,57,33,39,42,39,34,42,31,42,31,37,56,42,99,85,76,46,78,46,78,47,78,44,39,28,63,42,44,86,90,61,87,85,87,66,67,65,56,61,77,85,77,59,88,76,68,48,71,62,40,81,48,64,71,90,75,47,50,70,36,94,72,45,78,81,127

Mean predicted aligned error: 9.9 Å

Secondary structure (DSSP, 8-state):
----SSHHHHHHHHH-GGGG-STT-SEEEEEEEEEEEE-TT-SSSPPPEEEE-HHHHHHH-EEEEEETTEEEEE------TT-SS--SEEEEEEEEEEEEE-TTS-EEEEEEEEEE-TT--S--PBPPGGG----PPPEEE-GGGPPBPTTTT--

Organism: NCBI:txid104087

Sequence (155 aa):
MSYYSRKALLDYQEKHPELIQSGKATYRLGIGAHRLSVPLHSRGVPRERKDVVSEEVANSLRIVQTSPERLVLCLQYPVDPDAEFTPASETLELAVCIQTLNAKGGWFSRVRVIHLNPRAAGRFPALPRQAVTEHPPMLLVETHLLELADHAHQH

Foldseek 3Di:
DDDPDPVLVVVVCVVCVVLCPDPPDQKWKKKWKWKWFFAPDDPDDTDTDIDTCRVQFLVQWAFLDDDPVDTDIDGDDDDDPPPPDDTPFIKMWMKMWMWGQDPVRDIDIDIWIWIDGPPDDDDTDTDDPVVDPDTGNMDIHPNVPHHHDPNSPDD